Protein AF-A0A401TQG4-F1 (afdb_monomer)

Structure (mmCIF, N/CA/C/O backbone):
data_AF-A0A401TQG4-F1
#
_entry.id   AF-A0A401TQG4-F1
#
loop_
_atom_site.group_PDB
_atom_site.id
_atom_site.type_symbol
_atom_site.label_atom_id
_atom_site.label_alt_id
_atom_site.label_comp_id
_atom_site.label_asym_id
_atom_site.label_entity_id
_atom_site.label_seq_id
_atom_site.pdbx_PDB_ins_code
_atom_site.Cartn_x
_atom_site.Cartn_y
_atom_site.Cartn_z
_atom_site.occupancy
_atom_site.B_iso_or_equiv
_atom_site.auth_seq_id
_atom_site.auth_comp_id
_atom_site.auth_asym_id
_atom_site.auth_atom_id
_atom_site.pdbx_PDB_model_num
ATOM 1 N N . GLN A 1 1 ? 21.052 -11.818 -25.798 1.00 36.41 1 GLN A N 1
ATOM 2 C CA . GLN A 1 1 ? 21.477 -12.499 -24.559 1.00 36.41 1 GLN A CA 1
ATOM 3 C C . GLN A 1 1 ? 20.714 -11.842 -23.419 1.00 36.41 1 GLN A C 1
ATOM 5 O O . GLN A 1 1 ? 20.999 -10.695 -23.109 1.00 36.41 1 GLN A O 1
ATOM 10 N N . LEU A 1 2 ? 19.669 -12.492 -22.906 1.00 36.12 2 LEU A N 1
ATOM 11 C CA . LEU A 1 2 ? 18.897 -11.984 -21.769 1.00 36.12 2 LEU A CA 1
ATOM 12 C C . LEU A 1 2 ? 19.662 -12.353 -20.496 1.00 36.12 2 LEU A C 1
ATOM 14 O O . LEU A 1 2 ? 19.788 -13.532 -20.173 1.00 36.12 2 LEU A O 1
ATOM 18 N N . ARG A 1 3 ? 20.234 -11.351 -19.824 1.00 39.09 3 ARG A N 1
ATOM 19 C CA . ARG A 1 3 ? 20.793 -11.507 -18.481 1.00 39.09 3 ARG A CA 1
ATOM 20 C C . ARG A 1 3 ? 19.608 -11.537 -17.520 1.00 39.09 3 ARG A C 1
ATOM 22 O O . ARG A 1 3 ? 18.982 -10.512 -17.282 1.00 39.09 3 ARG A O 1
ATOM 29 N N . VAL A 1 4 ? 19.266 -12.726 -17.037 1.00 52.34 4 VAL A N 1
ATOM 30 C CA . VAL A 1 4 ? 18.478 -12.864 -15.812 1.00 52.34 4 VAL A CA 1
ATOM 31 C C . VAL A 1 4 ? 19.488 -12.644 -14.699 1.00 52.34 4 VAL A C 1
ATOM 33 O O . VAL A 1 4 ? 20.285 -13.537 -14.407 1.00 52.34 4 VAL A O 1
ATOM 36 N N . ASP A 1 5 ? 19.555 -11.422 -14.174 1.00 51.06 5 ASP A N 1
ATOM 37 C CA . ASP A 1 5 ? 20.369 -11.173 -12.994 1.00 51.06 5 ASP A CA 1
ATOM 38 C C . ASP A 1 5 ? 19.863 -12.096 -11.884 1.00 51.06 5 ASP A C 1
ATOM 40 O O . ASP A 1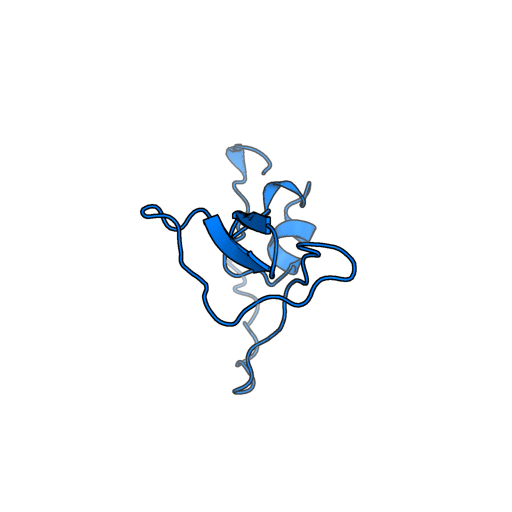 5 ? 18.667 -12.197 -11.609 1.00 51.06 5 ASP A O 1
ATOM 44 N N . SER A 1 6 ? 20.800 -12.875 -11.352 1.00 46.94 6 SER A N 1
ATOM 45 C CA . SER A 1 6 ? 20.555 -13.952 -10.402 1.00 46.94 6 SER A CA 1
ATOM 46 C C . SER A 1 6 ? 19.779 -13.409 -9.205 1.00 46.94 6 SER A C 1
ATOM 48 O O . SER A 1 6 ? 20.350 -12.688 -8.389 1.00 46.94 6 SER A O 1
ATOM 50 N N . VAL A 1 7 ? 18.497 -13.764 -9.090 1.00 58.53 7 VAL A N 1
ATOM 51 C CA . VAL A 1 7 ? 17.708 -13.507 -7.881 1.00 58.53 7 VAL A CA 1
ATOM 52 C C . VAL A 1 7 ? 18.441 -14.193 -6.723 1.00 58.53 7 VAL A C 1
ATOM 54 O O . VAL A 1 7 ? 18.608 -15.419 -6.764 1.00 58.53 7 VAL A O 1
ATOM 57 N N . PRO A 1 8 ? 18.942 -13.454 -5.716 1.00 51.94 8 PRO A N 1
ATOM 58 C CA . PRO A 1 8 ? 19.558 -14.073 -4.556 1.00 51.94 8 PRO A CA 1
ATOM 59 C C . PRO A 1 8 ? 18.531 -15.000 -3.907 1.00 51.94 8 PRO A C 1
ATOM 61 O O . PRO A 1 8 ? 17.372 -14.623 -3.733 1.00 51.94 8 PRO A O 1
ATOM 64 N N . LYS A 1 9 ? 18.945 -16.225 -3.564 1.00 52.06 9 LYS A N 1
ATOM 65 C CA . LYS A 1 9 ? 18.124 -17.158 -2.778 1.00 52.06 9 LYS A CA 1
ATOM 66 C C . LYS A 1 9 ? 17.546 -16.401 -1.573 1.00 52.06 9 LYS A C 1
ATOM 68 O O . LYS A 1 9 ? 18.351 -15.824 -0.836 1.00 52.06 9 LYS A O 1
ATOM 73 N N . PRO A 1 10 ? 16.220 -16.407 -1.337 1.00 59.47 10 PRO A N 1
ATOM 74 C CA . PRO A 1 10 ? 15.682 -15.758 -0.158 1.00 59.47 10 PRO A CA 1
ATOM 75 C C . PRO A 1 10 ? 16.283 -16.456 1.059 1.00 59.47 10 PRO A C 1
ATOM 77 O O . PRO A 1 10 ? 16.230 -17.684 1.176 1.00 59.47 10 PRO A O 1
ATOM 80 N N . SER A 1 11 ? 16.857 -15.681 1.976 1.00 58.41 11 SER A N 1
ATOM 81 C CA . SER A 1 11 ? 16.861 -16.111 3.367 1.00 58.41 11 SER A CA 1
ATOM 82 C C . SER A 1 11 ? 15.408 -16.442 3.727 1.00 58.41 11 SER A C 1
ATOM 84 O O . SER A 1 11 ? 14.481 -15.827 3.206 1.00 58.41 11 SER A O 1
ATOM 86 N N . HIS A 1 12 ? 15.177 -17.448 4.564 1.00 59.06 12 HIS A N 1
ATOM 87 C CA . HIS A 1 12 ? 13.837 -17.922 4.939 1.00 59.06 12 HIS A CA 1
ATOM 88 C C . HIS A 1 12 ? 13.000 -16.893 5.750 1.00 59.06 12 HIS A C 1
ATOM 90 O O . HIS A 1 12 ? 12.130 -17.279 6.525 1.00 59.06 12 HIS A O 1
ATOM 96 N N . ASN A 1 13 ? 13.253 -15.591 5.594 1.00 70.75 13 ASN A N 1
ATOM 97 C CA . ASN A 1 13 ? 12.655 -14.496 6.340 1.00 70.75 13 ASN A CA 1
ATOM 98 C C . ASN A 1 13 ? 11.873 -13.586 5.381 1.00 70.75 13 ASN A C 1
ATOM 100 O O . ASN A 1 13 ? 12.385 -13.197 4.333 1.00 70.75 13 ASN A O 1
ATOM 104 N N . ALA A 1 14 ? 10.641 -13.230 5.748 1.00 80.88 14 ALA A N 1
ATOM 105 C CA . ALA A 1 14 ? 9.865 -12.223 5.031 1.00 80.88 14 ALA A CA 1
ATOM 106 C C . ALA A 1 14 ? 10.563 -10.853 5.110 1.00 80.88 14 ALA A C 1
ATOM 108 O O . ALA A 1 14 ? 11.081 -10.477 6.164 1.00 80.88 14 ALA A O 1
ATOM 109 N N . MET A 1 15 ? 10.570 -10.112 4.002 1.00 85.56 15 MET A N 1
ATOM 110 C CA . MET A 1 15 ? 11.126 -8.762 3.932 1.00 85.56 15 MET A CA 1
ATOM 111 C C . MET A 1 15 ? 9.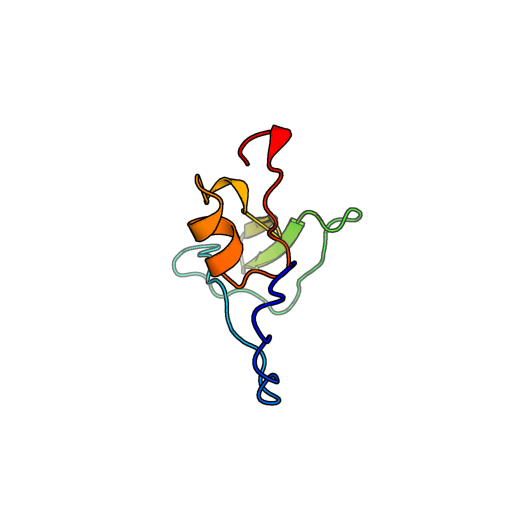998 -7.737 4.064 1.00 85.56 15 MET A C 1
ATOM 113 O O . MET A 1 15 ? 9.029 -7.780 3.311 1.00 85.56 15 MET A O 1
ATOM 117 N N . LEU A 1 16 ? 10.128 -6.815 5.020 1.00 89.75 16 LEU A N 1
ATOM 118 C CA . LEU A 1 16 ? 9.262 -5.641 5.102 1.00 89.75 16 LEU A CA 1
ATOM 119 C C . LEU A 1 16 ? 9.630 -4.685 3.962 1.00 89.75 16 LEU A C 1
ATOM 121 O O . LEU A 1 16 ? 10.761 -4.200 3.930 1.00 89.75 16 LEU A O 1
ATOM 125 N N . TYR A 1 17 ? 8.694 -4.431 3.050 1.00 91.38 17 TYR A N 1
ATOM 126 C CA . TYR A 1 17 ? 8.904 -3.533 1.910 1.00 91.38 17 TYR A CA 1
ATOM 127 C C . TYR A 1 17 ? 8.352 -2.118 2.158 1.00 91.38 17 TYR A C 1
ATOM 129 O O . TYR A 1 17 ? 8.943 -1.150 1.690 1.00 91.38 17 TYR A O 1
ATOM 137 N N . GLU A 1 18 ? 7.280 -1.969 2.948 1.00 90.88 18 GLU A N 1
ATOM 138 C CA . GLU A 1 18 ? 6.659 -0.665 3.218 1.00 90.88 18 GLU A CA 1
ATOM 139 C C . GLU A 1 18 ? 6.039 -0.579 4.625 1.00 90.88 18 GLU A C 1
ATOM 141 O O . GLU A 1 18 ? 5.691 -1.580 5.251 1.00 90.88 18 GLU A O 1
ATOM 146 N N . THR A 1 19 ? 5.914 0.641 5.153 1.00 91.81 19 THR A N 1
ATOM 147 C CA . THR A 1 19 ? 5.141 0.950 6.364 1.00 91.81 19 THR A CA 1
ATOM 148 C C . THR A 1 19 ? 4.233 2.137 6.081 1.00 91.81 19 THR A C 1
ATOM 150 O O . THR A 1 19 ? 4.711 3.232 5.795 1.00 91.81 19 THR A O 1
ATOM 153 N N . VAL A 1 20 ? 2.923 1.929 6.208 1.00 91.00 20 VAL A N 1
ATOM 154 C CA . VAL A 1 20 ? 1.905 2.951 5.947 1.00 91.00 20 VAL A CA 1
ATOM 155 C C . VAL A 1 20 ? 1.301 3.4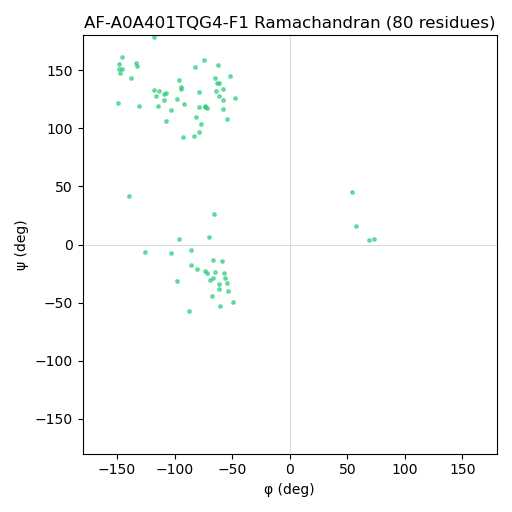25 7.265 1.00 91.00 20 VAL A C 1
ATOM 157 O O . VAL A 1 20 ? 0.877 2.622 8.098 1.00 91.00 20 VAL A O 1
ATOM 160 N N . SER A 1 21 ? 1.243 4.744 7.461 1.00 89.31 21 SER A N 1
ATOM 161 C CA . SER A 1 21 ? 0.531 5.329 8.599 1.00 89.31 21 SER A CA 1
ATOM 162 C C . SER A 1 21 ? -0.970 5.341 8.319 1.00 89.31 21 SER A C 1
ATOM 164 O O . SER A 1 21 ? -1.427 5.976 7.372 1.00 89.31 21 SER A O 1
ATOM 166 N N . VAL A 1 22 ? -1.737 4.628 9.144 1.00 87.50 22 VAL A N 1
ATOM 167 C CA . VAL A 1 22 ? -3.195 4.504 8.995 1.00 87.50 22 VAL A CA 1
ATOM 168 C C . VAL A 1 22 ? -3.895 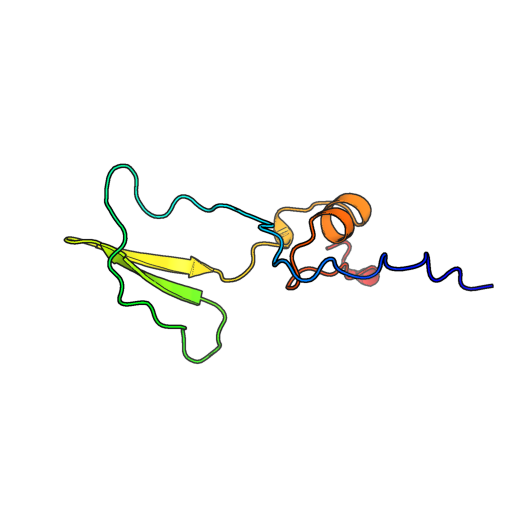5.647 9.726 1.00 87.50 22 VAL A C 1
ATOM 170 O O . VAL A 1 22 ? -4.656 6.406 9.131 1.00 87.50 22 VAL A O 1
ATOM 173 N N . MET A 1 23 ? -3.640 5.771 11.033 1.00 86.56 23 MET A N 1
ATOM 174 C CA . MET A 1 23 ? -4.226 6.785 11.908 1.00 86.56 23 MET A CA 1
ATOM 175 C C . MET A 1 23 ? -3.249 7.145 13.024 1.00 86.56 23 MET A C 1
ATOM 177 O O . MET A 1 23 ? -2.837 6.292 13.809 1.00 86.56 23 MET A O 1
ATOM 181 N N . GLU A 1 24 ? -2.898 8.424 13.110 1.00 85.81 24 GLU A N 1
ATOM 182 C CA . GLU A 1 24 ? -1.915 8.906 14.076 1.00 85.81 24 GLU A CA 1
ATOM 183 C C . GLU A 1 24 ? -2.398 8.714 15.522 1.00 85.81 24 GLU A C 1
ATOM 185 O O . GLU A 1 24 ? -3.543 9.015 15.872 1.00 85.81 24 GLU A O 1
ATOM 190 N N . GLY A 1 25 ? -1.520 8.161 16.362 1.00 86.69 25 GLY A N 1
ATOM 191 C CA . GLY A 1 25 ? -1.765 7.967 17.794 1.00 86.69 25 GLY A CA 1
ATOM 192 C C . GLY A 1 25 ? -2.833 6.929 18.160 1.00 86.69 25 GLY A C 1
ATOM 193 O O . GLY A 1 25 ? -3.127 6.781 19.343 1.00 86.69 25 GLY A O 1
ATOM 194 N N . SER A 1 26 ? -3.414 6.208 17.194 1.00 91.88 26 SER A N 1
ATOM 195 C CA . SER A 1 26 ? -4.482 5.230 17.441 1.00 91.88 26 SER A CA 1
ATOM 196 C C . SER A 1 26 ? -4.013 3.804 17.125 1.00 91.88 26 SER A C 1
ATOM 198 O O . SER A 1 26 ? -3.683 3.527 15.971 1.00 91.88 26 SER A O 1
ATOM 200 N N . PRO A 1 27 ? -3.995 2.878 18.105 1.00 93.94 27 PRO A N 1
ATOM 201 C CA . PRO A 1 27 ? -3.653 1.481 17.852 1.00 93.94 27 PRO A CA 1
ATOM 202 C C . PRO A 1 27 ? -4.636 0.818 16.881 1.00 93.94 27 PRO A C 1
ATOM 204 O O . PRO A 1 27 ? -5.849 1.008 16.991 1.00 93.94 27 PRO A O 1
ATOM 207 N N . ILE A 1 28 ? -4.106 0.005 15.967 1.00 95.12 28 ILE A N 1
ATOM 208 C CA . ILE A 1 28 ? -4.908 -0.804 15.045 1.00 95.12 28 ILE A CA 1
ATOM 209 C C . ILE A 1 28 ? -5.417 -2.044 15.796 1.00 95.12 28 ILE A C 1
ATOM 211 O O . ILE A 1 28 ? -4.653 -2.725 16.486 1.00 95.12 28 ILE A O 1
ATOM 215 N N . LEU A 1 29 ? -6.715 -2.322 15.691 1.00 96.25 29 LEU A N 1
ATOM 216 C CA . LEU A 1 29 ? -7.351 -3.516 16.242 1.00 96.25 29 LEU A CA 1
ATOM 217 C C . LEU A 1 29 ? -6.996 -4.749 15.396 1.00 96.25 29 LEU A C 1
ATOM 219 O O . LEU A 1 29 ? -6.604 -4.638 14.239 1.00 96.25 29 LEU A O 1
ATOM 223 N N . ARG A 1 30 ? -7.121 -5.943 15.985 1.00 96.31 30 ARG A N 1
ATOM 224 C CA . ARG A 1 30 ? -6.710 -7.202 15.334 1.00 96.31 30 ARG A CA 1
ATOM 225 C C . ARG A 1 30 ? -7.551 -7.565 14.117 1.00 96.31 30 ARG A C 1
ATOM 227 O O . ARG A 1 30 ? -7.052 -8.255 13.236 1.00 96.31 30 ARG A O 1
ATOM 234 N N . ASP A 1 31 ? -8.805 -7.134 14.108 1.00 95.38 31 ASP A N 1
ATOM 235 C CA . ASP A 1 31 ? -9.727 -7.436 13.028 1.00 95.38 31 ASP A CA 1
ATOM 236 C C . ASP A 1 31 ? -9.352 -6.602 11.802 1.00 95.38 31 ASP A C 1
ATOM 238 O O . ASP A 1 31 ? -9.340 -5.366 11.832 1.00 95.38 31 ASP A O 1
ATOM 242 N N . MET A 1 32 ? -9.024 -7.315 10.732 1.00 96.88 32 MET A N 1
ATOM 243 C CA . MET A 1 32 ? -8.673 -6.778 9.427 1.00 96.88 32 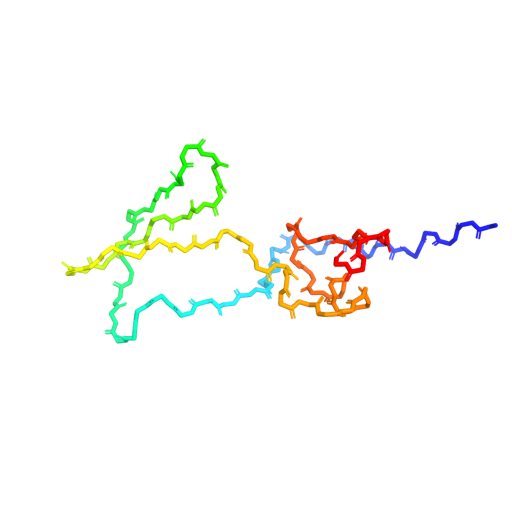MET A CA 1
ATOM 244 C C . MET A 1 32 ? -9.356 -7.640 8.377 1.00 96.88 32 MET A C 1
ATOM 246 O O . MET A 1 32 ? -9.434 -8.858 8.544 1.00 96.88 32 MET A O 1
ATOM 250 N N . ASP A 1 33 ? -9.824 -7.021 7.301 1.00 97.81 33 ASP A N 1
ATOM 251 C CA . ASP A 1 33 ? -10.428 -7.762 6.197 1.00 97.81 33 ASP A CA 1
ATOM 252 C C . ASP A 1 33 ? -10.127 -7.096 4.858 1.00 97.81 33 ASP A C 1
ATOM 254 O O . ASP A 1 33 ? -9.946 -5.877 4.783 1.00 97.81 33 ASP A O 1
ATOM 258 N N . PHE A 1 34 ? -10.068 -7.892 3.798 1.00 98.31 34 PHE A N 1
ATOM 259 C CA . PHE A 1 34 ? -9.884 -7.377 2.447 1.00 98.31 34 PHE A CA 1
ATOM 260 C C . PHE A 1 34 ? -11.215 -6.907 1.859 1.00 98.31 34 PHE A C 1
ATOM 262 O O . PHE A 1 34 ? -12.289 -7.415 2.183 1.00 98.31 34 PHE A O 1
ATOM 269 N N . SER A 1 35 ? -11.156 -5.944 0.942 1.00 98.38 35 SER A N 1
ATOM 270 C CA . SER A 1 35 ? -12.274 -5.715 0.033 1.00 98.38 35 SER A CA 1
ATOM 271 C C . SER A 1 35 ? -12.503 -6.954 -0.846 1.00 98.38 35 SER A C 1
ATOM 273 O O . SER A 1 35 ? -11.563 -7.707 -1.100 1.00 98.38 35 SER A O 1
ATOM 275 N N . PRO A 1 36 ? -13.728 -7.179 -1.361 1.00 98.50 36 PRO A N 1
ATOM 276 C CA . PRO A 1 36 ? -14.026 -8.358 -2.184 1.00 98.50 36 PRO A CA 1
ATOM 277 C C . PRO A 1 36 ? -13.148 -8.517 -3.438 1.00 98.50 36 PRO A C 1
ATOM 279 O O . PRO A 1 36 ? -12.995 -9.623 -3.947 1.00 98.50 36 PRO A O 1
ATOM 282 N N . ASP A 1 37 ? -12.592 -7.415 -3.944 1.00 98.19 37 ASP A N 1
ATOM 283 C CA . ASP A 1 37 ? -11.680 -7.349 -5.092 1.00 98.19 37 ASP A CA 1
ATOM 284 C C . ASP A 1 37 ? -10.189 -7.331 -4.697 1.00 98.19 37 ASP A C 1
ATOM 286 O O . ASP A 1 37 ? -9.321 -7.185 -5.559 1.00 98.19 37 ASP A O 1
ATOM 290 N N . PHE A 1 38 ? -9.888 -7.465 -3.401 1.00 97.50 38 PHE A N 1
ATOM 291 C CA . PHE A 1 38 ? -8.544 -7.440 -2.816 1.00 97.50 38 PHE A CA 1
ATOM 292 C C . PHE A 1 38 ? -7.737 -6.162 -3.094 1.00 97.50 38 PHE A C 1
ATOM 294 O O . PHE A 1 38 ? -6.528 -6.148 -2.892 1.00 97.50 38 PHE A O 1
ATOM 301 N N . GLN A 1 39 ? -8.380 -5.076 -3.533 1.00 98.12 39 GLN A N 1
ATOM 302 C CA . GLN A 1 39 ? -7.697 -3.803 -3.799 1.00 98.12 39 GLN A CA 1
ATOM 303 C C . GLN A 1 39 ? -7.445 -2.991 -2.524 1.00 98.12 39 GLN A C 1
ATOM 305 O O . GLN A 1 39 ? -6.567 -2.129 -2.491 1.00 98.12 39 GLN A O 1
ATOM 310 N N . TYR A 1 40 ? -8.200 -3.266 -1.459 1.00 98.25 40 TYR A N 1
ATOM 311 C CA . TYR A 1 40 ? -8.095 -2.573 -0.184 1.00 98.25 40 TYR A CA 1
ATOM 312 C C . TYR A 1 40 ? -8.060 -3.548 0.988 1.00 98.25 40 TYR A C 1
ATOM 314 O O . TYR A 1 40 ? -8.649 -4.625 0.941 1.00 98.25 40 TYR A O 1
ATOM 322 N N . ILE A 1 41 ? -7.446 -3.106 2.080 1.00 97.69 41 ILE A N 1
ATOM 323 C CA . ILE A 1 41 ? -7.579 -3.692 3.409 1.00 97.69 41 ILE A CA 1
ATOM 324 C C . ILE A 1 41 ? -8.296 -2.701 4.332 1.00 97.69 41 ILE A C 1
ATOM 326 O O . ILE A 1 41 ? -7.987 -1.503 4.372 1.00 97.69 41 ILE A O 1
ATOM 330 N N . TYR A 1 42 ? -9.291 -3.191 5.060 1.00 97.50 42 TYR A N 1
ATOM 331 C CA . TYR A 1 42 ? -10.008 -2.444 6.081 1.00 97.50 42 TYR A CA 1
ATOM 332 C C . TYR A 1 42 ? -9.340 -2.667 7.431 1.00 97.50 42 TYR A C 1
ATOM 334 O O . TYR A 1 42 ? -9.242 -3.795 7.909 1.00 97.50 42 TYR A O 1
ATOM 342 N N . LEU A 1 43 ? -8.889 -1.576 8.045 1.00 96.69 43 LEU A N 1
ATOM 343 C CA . LEU A 1 43 ? -8.204 -1.571 9.332 1.00 96.69 43 LEU A CA 1
ATOM 344 C C . LEU A 1 43 ? -9.038 -0.804 10.347 1.00 96.69 43 LEU A C 1
ATOM 346 O O . LEU A 1 43 ? -9.436 0.341 10.116 1.00 96.69 43 LEU A O 1
ATOM 350 N N . LEU A 1 44 ? -9.300 -1.433 11.485 1.00 95.75 44 LEU A N 1
ATOM 351 C CA . LEU A 1 44 ? -10.122 -0.848 12.534 1.00 95.75 44 LEU A CA 1
ATOM 352 C C . LEU A 1 44 ? -9.245 -0.178 13.594 1.00 95.75 44 LEU A C 1
ATOM 354 O O . LEU A 1 44 ? -8.201 -0.689 13.984 1.00 95.75 44 LEU A O 1
ATOM 358 N N . THR A 1 45 ? -9.702 0.959 14.100 1.00 94.56 45 THR A N 1
ATOM 359 C CA . THR A 1 45 ? -9.283 1.524 15.392 1.00 94.56 45 THR A CA 1
ATOM 360 C C . THR A 1 45 ? -10.507 1.598 16.296 1.00 94.56 45 THR A C 1
ATOM 362 O O . THR A 1 45 ? -11.620 1.311 15.860 1.00 94.56 45 THR A O 1
ATOM 365 N N . GLU A 1 46 ? -10.339 2.050 17.537 1.00 93.56 46 GLU A N 1
ATOM 366 C CA . GLU A 1 46 ? -11.455 2.200 18.480 1.00 93.56 46 GLU A CA 1
ATOM 367 C C . GLU A 1 46 ? -12.612 3.062 17.934 1.00 93.56 46 GLU A C 1
ATOM 369 O O . GLU A 1 46 ? -13.770 2.818 18.260 1.00 93.56 46 GLU A O 1
ATOM 374 N N . ARG A 1 47 ? -12.325 4.081 17.107 1.00 93.62 47 ARG A N 1
ATOM 375 C CA . ARG A 1 47 ? -13.329 5.089 16.701 1.00 93.62 47 ARG A CA 1
ATOM 376 C C . ARG A 1 47 ? -13.496 5.275 15.198 1.00 93.62 47 ARG A C 1
ATOM 378 O O . ARG A 1 47 ? -14.340 6.063 14.778 1.00 93.62 47 ARG A O 1
ATOM 385 N N . LYS A 1 48 ? -12.658 4.638 14.385 1.00 93.69 48 LYS A N 1
ATOM 386 C CA . LYS A 1 48 ? -12.579 4.888 12.942 1.00 93.69 48 LYS A CA 1
ATOM 387 C C . LYS A 1 48 ? -12.187 3.620 12.195 1.00 93.69 48 LYS A C 1
ATOM 389 O O . LYS A 1 48 ? -11.435 2.795 12.712 1.00 93.69 48 LYS A O 1
ATOM 394 N N . VAL A 1 49 ? -12.647 3.534 10.952 1.00 95.12 49 VAL A N 1
ATOM 395 C CA . VAL A 1 49 ? -12.259 2.506 9.983 1.00 95.12 49 VAL A CA 1
ATOM 396 C C . VAL A 1 49 ? -11.402 3.163 8.906 1.00 95.12 49 VAL A C 1
ATOM 398 O O . VAL A 1 49 ? -11.829 4.138 8.288 1.00 95.12 49 VAL A O 1
ATOM 401 N N . GLY A 1 50 ? -10.195 2.646 8.698 1.00 95.06 50 GLY A N 1
ATOM 402 C CA . GLY A 1 50 ? -9.329 3.010 7.582 1.00 95.06 50 GLY A CA 1
ATOM 403 C C . GLY A 1 50 ? -9.526 2.036 6.426 1.00 95.06 50 GLY A C 1
ATOM 404 O O . GLY A 1 50 ? -9.541 0.830 6.643 1.00 95.06 50 GLY A O 1
ATOM 405 N N . ARG A 1 51 ? -9.665 2.550 5.202 1.00 96.69 51 ARG A N 1
ATOM 406 C CA . ARG A 1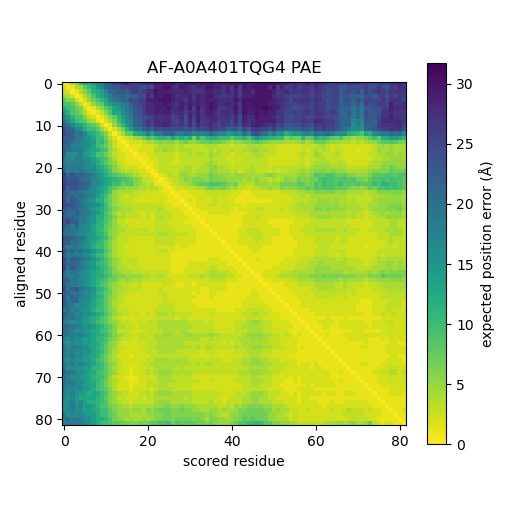 51 ? -9.620 1.754 3.968 1.00 96.69 51 ARG A CA 1
ATOM 407 C C . ARG A 1 51 ? -8.306 2.060 3.261 1.00 96.69 51 ARG A C 1
ATOM 409 O O . ARG A 1 51 ? -8.162 3.154 2.719 1.00 96.69 51 ARG A O 1
ATOM 416 N N . ILE A 1 52 ? -7.369 1.122 3.301 1.00 96.50 52 ILE A N 1
ATOM 417 C CA . ILE A 1 52 ? -5.991 1.316 2.840 1.00 96.50 52 ILE A CA 1
ATOM 418 C C . ILE A 1 52 ? -5.786 0.519 1.551 1.00 96.50 52 ILE A C 1
ATOM 420 O O . ILE A 1 52 ? -6.184 -0.644 1.526 1.00 96.50 52 ILE A O 1
ATOM 424 N N . PRO A 1 53 ? -5.250 1.115 0.472 1.00 97.44 53 PRO A N 1
ATOM 425 C CA . PRO A 1 53 ? -4.948 0.361 -0.739 1.00 97.44 53 PRO A CA 1
ATOM 426 C C . PRO A 1 53 ? -3.854 -0.674 -0.450 1.00 97.44 53 PRO A C 1
ATOM 428 O O . PRO A 1 53 ? -2.956 -0.417 0.351 1.00 97.44 53 PRO A O 1
ATOM 431 N N . VAL A 1 54 ? -3.952 -1.849 -1.069 1.00 97.00 54 VAL A N 1
ATOM 432 C CA . VAL A 1 54 ? -2.966 -2.931 -0.880 1.00 97.00 54 VAL A CA 1
ATOM 433 C C . VAL A 1 54 ? -1.614 -2.583 -1.508 1.00 97.00 54 VAL A C 1
ATOM 435 O O . VAL A 1 54 ? -0.578 -2.986 -0.986 1.00 97.00 54 VAL A O 1
ATOM 438 N N . GLU A 1 55 ? -1.631 -1.801 -2.585 1.00 96.25 55 GLU A N 1
ATOM 439 C CA . GLU A 1 55 ? -0.452 -1.335 -3.310 1.00 96.25 55 GLU A CA 1
ATOM 440 C C . GLU A 1 55 ? -0.549 0.167 -3.596 1.00 96.25 55 GLU A C 1
ATOM 442 O O . GLU A 1 55 ? -1.642 0.741 -3.624 1.00 96.25 55 GLU A O 1
ATOM 447 N N . THR A 1 56 ? 0.601 0.811 -3.791 1.00 96.00 56 THR A N 1
ATOM 448 C CA . THR A 1 56 ? 0.669 2.205 -4.257 1.00 96.00 56 THR A CA 1
ATOM 449 C C . THR A 1 56 ? 1.789 2.414 -5.280 1.00 96.00 56 THR A C 1
ATOM 451 O O . THR A 1 56 ? 2.496 3.416 -5.245 1.00 96.00 56 THR A O 1
ATOM 454 N N . CYS A 1 57 ? 1.964 1.483 -6.215 1.00 96.50 57 CYS A N 1
ATOM 455 C CA . CYS A 1 57 ? 3.052 1.416 -7.192 1.00 96.50 57 CYS A CA 1
ATOM 456 C C . CYS A 1 57 ? 3.192 2.675 -8.057 1.00 96.50 57 CYS A C 1
ATOM 458 O O . CYS A 1 57 ? 4.305 3.048 -8.426 1.00 96.50 57 CYS A O 1
ATOM 460 N N . GLU A 1 58 ? 2.090 3.389 -8.295 1.00 95.56 58 GLU A N 1
ATOM 461 C CA . GLU A 1 58 ? 2.062 4.691 -8.981 1.00 95.56 58 GLU A CA 1
ATOM 462 C C . GLU A 1 58 ? 2.914 5.768 -8.269 1.00 95.56 58 GLU A C 1
ATOM 464 O O . GLU A 1 58 ? 3.249 6.798 -8.855 1.00 95.56 58 GLU A O 1
ATOM 469 N N . GLN A 1 59 ? 3.326 5.540 -7.012 1.00 95.31 59 GLN A N 1
ATOM 470 C CA . GLN A 1 59 ? 4.296 6.390 -6.313 1.00 95.31 59 GLN A CA 1
ATOM 471 C C . GLN A 1 59 ? 5.691 6.366 -6.970 1.00 95.31 59 GLN A C 1
ATOM 473 O O . GLN A 1 59 ? 6.483 7.304 -6.815 1.00 95.31 59 GLN A O 1
ATOM 478 N N . TYR A 1 60 ? 6.020 5.307 -7.718 1.00 96.12 60 TYR A N 1
ATOM 479 C CA . TYR A 1 60 ? 7.326 5.117 -8.338 1.00 96.12 60 TYR A CA 1
ATOM 480 C C . TYR A 1 60 ? 7.355 5.657 -9.768 1.00 96.12 60 TYR A C 1
ATOM 482 O O . TYR A 1 60 ? 7.127 4.938 -10.724 1.00 96.12 60 TYR A O 1
ATOM 490 N N . GLY A 1 61 ? 7.760 6.914 -9.952 1.00 96.50 61 GLY A N 1
ATOM 491 C CA . GLY A 1 61 ? 7.786 7.540 -11.286 1.00 96.50 61 GLY A CA 1
ATOM 492 C C . GLY A 1 61 ? 8.845 7.031 -12.282 1.00 96.50 61 GLY A C 1
ATOM 493 O O . GLY A 1 61 ? 9.028 7.657 -13.325 1.00 96.50 61 GLY A O 1
ATOM 494 N N . THR A 1 62 ? 9.609 5.974 -11.973 1.00 97.31 62 THR A N 1
ATOM 495 C CA . THR A 1 62 ? 10.602 5.396 -12.899 1.00 97.31 62 THR A CA 1
ATOM 496 C C . THR A 1 62 ? 10.742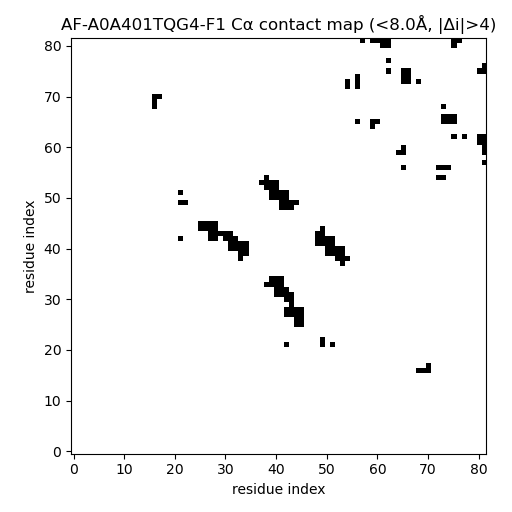 3.882 -12.730 1.00 97.31 62 THR A C 1
ATOM 498 O O . THR A 1 62 ? 10.705 3.373 -11.610 1.00 97.31 62 THR A O 1
ATOM 501 N N . CYS A 1 63 ? 11.036 3.179 -13.832 1.00 97.69 63 CYS A N 1
ATOM 502 C CA . CYS A 1 63 ? 11.276 1.730 -13.840 1.00 97.69 63 CYS A CA 1
ATOM 503 C C . CYS A 1 63 ? 12.275 1.260 -12.771 1.00 97.69 63 CYS A C 1
ATOM 505 O O . CYS A 1 63 ? 11.925 0.365 -12.000 1.00 97.69 63 CYS A O 1
ATOM 507 N N . PRO A 1 64 ? 13.473 1.872 -12.625 1.00 97.50 64 PRO A N 1
ATOM 508 C CA . PRO A 1 64 ? 14.407 1.433 -11.597 1.00 97.50 64 PRO A CA 1
ATOM 509 C C . PRO A 1 64 ? 13.846 1.580 -10.183 1.00 97.50 64 PRO A C 1
ATOM 511 O O . PRO A 1 64 ? 14.073 0.692 -9.376 1.00 97.50 64 PRO A O 1
ATOM 514 N N . LYS A 1 65 ? 13.093 2.653 -9.891 1.00 96.69 65 LYS A N 1
ATOM 515 C CA . LYS A 1 65 ? 12.480 2.858 -8.570 1.00 96.69 65 LYS A CA 1
ATOM 516 C C . LYS A 1 65 ? 11.386 1.82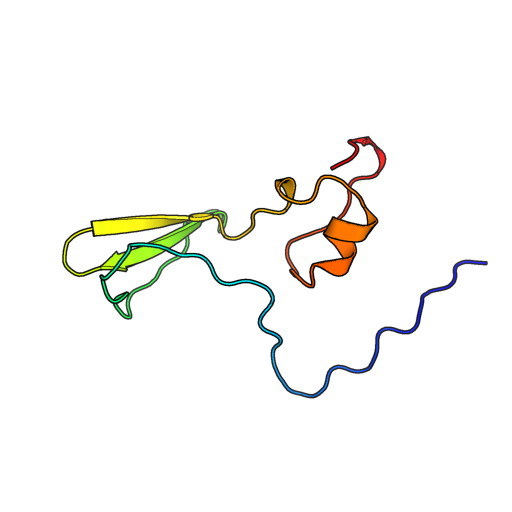8 -8.291 1.00 96.69 65 LYS A C 1
ATOM 518 O O . LYS A 1 65 ? 11.369 1.274 -7.198 1.00 96.69 65 LYS A O 1
ATOM 523 N N . CYS A 1 66 ? 10.526 1.561 -9.277 1.00 97.31 66 CYS A N 1
ATOM 524 C CA . CYS A 1 66 ? 9.446 0.580 -9.171 1.00 97.31 66 CYS A CA 1
ATOM 525 C C . CYS A 1 66 ? 10.010 -0.820 -8.895 1.00 97.31 66 CYS A C 1
ATOM 527 O O . CYS A 1 66 ? 9.670 -1.440 -7.890 1.00 97.31 66 CYS A O 1
ATOM 529 N N . LEU A 1 67 ? 10.961 -1.278 -9.714 1.00 96.38 67 LEU A N 1
ATOM 530 C CA . LEU A 1 67 ? 11.525 -2.625 -9.587 1.00 96.38 67 LEU A CA 1
ATOM 531 C C . LEU A 1 67 ? 12.476 -2.786 -8.391 1.00 96.38 67 LEU A C 1
ATOM 533 O O . LEU A 1 67 ? 12.675 -3.904 -7.923 1.00 96.38 67 LEU A O 1
ATOM 537 N N . SER A 1 68 ? 13.064 -1.698 -7.877 1.00 95.19 68 SER A N 1
ATOM 538 C CA . SER A 1 68 ? 13.897 -1.741 -6.666 1.00 95.19 68 SER A CA 1
ATOM 539 C C . SER A 1 68 ? 13.108 -1.612 -5.361 1.00 95.19 68 SE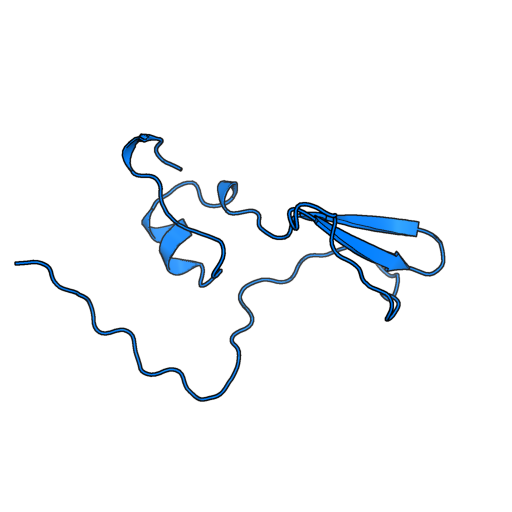R A C 1
ATOM 541 O O . SER A 1 68 ? 13.722 -1.686 -4.300 1.00 95.19 68 SER A O 1
ATOM 543 N N . SER A 1 69 ? 11.792 -1.373 -5.417 1.00 94.69 69 SER A N 1
ATOM 544 C CA . SER A 1 69 ? 10.947 -1.209 -4.222 1.00 94.69 69 SER A CA 1
ATOM 545 C C . SER A 1 69 ? 10.922 -2.462 -3.343 1.00 94.69 69 SER A C 1
ATOM 547 O O . SER A 1 69 ? 10.855 -2.364 -2.121 1.00 94.69 69 SER A O 1
ATOM 549 N N . GLY A 1 70 ? 11.000 -3.641 -3.966 1.00 93.31 70 GLY A N 1
ATOM 550 C CA . GLY A 1 70 ? 10.793 -4.919 -3.290 1.00 93.31 70 GLY A CA 1
ATOM 551 C C . GLY A 1 70 ? 9.327 -5.197 -2.947 1.00 93.31 70 GLY A C 1
ATOM 552 O O . GLY A 1 70 ? 9.058 -6.214 -2.308 1.00 93.31 70 GLY A O 1
ATOM 553 N N . ASP A 1 71 ? 8.398 -4.335 -3.369 1.00 95.50 71 ASP A N 1
ATOM 554 C CA . ASP A 1 71 ? 6.966 -4.571 -3.223 1.00 95.50 71 ASP A CA 1
ATOM 555 C C . ASP A 1 71 ? 6.521 -5.650 -4.230 1.00 95.50 71 ASP A C 1
ATOM 557 O O . ASP A 1 71 ? 6.657 -5.451 -5.442 1.00 95.50 71 ASP A O 1
ATOM 561 N N . PRO A 1 72 ? 5.999 -6.804 -3.769 1.00 94.94 72 PRO A N 1
ATOM 562 C CA . PRO A 1 72 ? 5.579 -7.891 -4.650 1.00 94.94 72 PRO A CA 1
ATOM 563 C C . PRO A 1 72 ? 4.373 -7.549 -5.540 1.00 94.94 72 PRO A C 1
ATOM 565 O O . PRO A 1 72 ? 4.098 -8.301 -6.477 1.00 94.94 72 PRO A O 1
ATOM 568 N N . HIS A 1 73 ? 3.653 -6.459 -5.268 1.00 96.12 73 HIS A N 1
ATOM 569 C CA . HIS A 1 73 ? 2.528 -6.004 -6.087 1.00 96.12 73 HIS A CA 1
ATOM 570 C C . HIS A 1 73 ? 2.979 -5.126 -7.262 1.00 96.12 73 HIS A C 1
ATOM 572 O O . HIS A 1 73 ? 2.228 -4.967 -8.226 1.00 96.12 73 HIS A O 1
ATOM 578 N N . CYS A 1 74 ? 4.200 -4.581 -7.214 1.00 96.75 74 CYS A N 1
ATOM 579 C CA . CYS A 1 74 ? 4.667 -3.598 -8.183 1.00 96.75 74 CYS A CA 1
ATOM 580 C C . CYS A 1 74 ? 5.446 -4.207 -9.348 1.00 96.75 74 CYS A C 1
ATOM 582 O O . CYS A 1 74 ? 6.354 -5.024 -9.192 1.00 96.75 74 CYS A O 1
ATOM 584 N N . GLY A 1 75 ? 5.116 -3.734 -10.549 1.00 96.56 75 GLY A N 1
ATOM 585 C CA . GLY A 1 75 ? 5.816 -4.028 -11.790 1.00 96.56 75 GLY A CA 1
ATOM 586 C C . GLY A 1 75 ? 5.789 -2.815 -12.711 1.00 96.56 75 GLY A C 1
ATOM 587 O O . GLY A 1 75 ? 4.974 -1.918 -12.532 1.00 96.56 75 GLY A O 1
ATOM 588 N N . TRP A 1 76 ? 6.692 -2.785 -13.692 1.00 97.94 76 TRP A N 1
ATOM 589 C CA . TRP A 1 76 ? 6.789 -1.667 -14.630 1.00 97.94 76 TRP A CA 1
ATOM 590 C C . TRP A 1 76 ? 6.171 -2.010 -15.990 1.00 97.94 76 TRP A C 1
ATOM 592 O O . TRP A 1 76 ? 6.679 -2.858 -16.732 1.00 97.94 76 TRP A O 1
ATOM 602 N N . CYS A 1 77 ? 5.108 -1.303 -16.348 1.00 97.69 77 CYS A N 1
ATOM 603 C CA . CYS A 1 77 ? 4.488 -1.282 -17.662 1.00 97.69 77 CYS A CA 1
ATOM 604 C C . CYS A 1 77 ? 5.224 -0.301 -18.593 1.00 97.69 77 CYS A C 1
ATOM 606 O O . CYS A 1 77 ? 4.932 0.892 -18.690 1.00 97.69 77 CYS A O 1
ATOM 608 N N . VAL A 1 78 ? 6.183 -0.833 -19.358 1.00 96.19 78 VAL A N 1
ATOM 609 C CA . VAL A 1 78 ? 7.059 -0.052 -20.257 1.00 96.19 78 VAL A CA 1
ATOM 610 C C . VAL A 1 78 ? 6.290 0.845 -21.234 1.00 96.19 78 VAL A C 1
ATOM 612 O O . VAL A 1 78 ? 6.715 1.971 -21.478 1.00 96.19 78 VAL A O 1
ATOM 615 N N . LEU A 1 79 ? 5.178 0.361 -21.796 1.00 97.38 79 LEU A N 1
ATOM 616 C CA . LEU A 1 79 ? 4.407 1.092 -22.811 1.00 97.38 79 LEU A CA 1
ATOM 617 C C . LEU A 1 79 ? 3.636 2.285 -22.239 1.00 97.38 79 LEU A C 1
ATOM 619 O O . LEU A 1 79 ? 3.337 3.224 -22.971 1.00 97.38 79 LEU A O 1
ATOM 623 N N . GLU A 1 80 ? 3.330 2.246 -20.947 1.00 95.62 80 GLU A N 1
ATOM 624 C CA . GLU A 1 80 ? 2.567 3.285 -20.258 1.00 95.62 80 GLU A CA 1
ATOM 625 C C . GLU A 1 80 ? 3.449 4.199 -19.407 1.00 95.62 80 GLU A C 1
ATOM 627 O O . GLU A 1 80 ? 2.973 5.222 -18.919 1.00 95.62 80 GLU A O 1
ATOM 632 N N . ASN A 1 81 ? 4.735 3.856 -19.269 1.00 93.69 81 ASN A N 1
ATOM 633 C CA . ASN A 1 81 ? 5.690 4.561 -18.422 1.00 93.69 81 ASN A CA 1
ATOM 634 C C . ASN A 1 81 ? 5.190 4.699 -16.967 1.00 93.69 81 ASN A C 1
ATOM 636 O O . ASN A 1 81 ? 5.289 5.780 -16.379 1.00 93.69 81 ASN A O 1
ATOM 640 N N . ARG A 1 82 ? 4.658 3.597 -16.425 1.00 90.38 82 ARG A N 1
ATOM 641 C CA . ARG A 1 82 ? 4.198 3.413 -15.041 1.00 90.38 82 ARG A CA 1
ATOM 642 C C . ARG A 1 82 ? 4.529 2.003 -14.567 1.00 90.38 82 ARG A C 1
ATOM 644 O O . ARG A 1 82 ? 4.602 1.128 -15.456 1.00 90.38 82 ARG A O 1
#

Solvent-accessible surface area (backbone atoms only — not comparable to full-atom values): 5588 Å² total; per-residue (Å²): 134,87,80,75,76,78,76,74,79,76,67,100,64,90,77,86,56,80,86,80,88,85,55,89,98,55,70,74,51,91,64,66,48,65,43,100,83,60,56,28,37,39,42,31,38,97,87,50,78,44,79,40,64,71,69,66,56,85,75,32,86,41,61,70,54,31,66,66,49,68,46,90,84,44,67,68,44,76,93,75,70,69

Organism: Chiloscyllium punctatum (NCBI:txid137246)

InterPro domains:
  IPR001627 Sema domain [PS51004] (1-54)
  IPR002165 Plexin repeat [PF01437] (56-82)
  IPR015943 WD40/YVTN repeat-like-containing domain superfamily [G3DSA:2.130.10.10] (2-58)
  IPR031148 Plexin family [PTHR22625] (6-82)
  IPR036352 Sema domain superfamily [SSF101912] (11-60)

Nearest PDB structures (foldseek):
  6fkn-assembly1_A  TM=9.078E-01  e=9.242E-05  Drosophila melanogaster
  6fkn-assembly2_C  TM=9.078E-01  e=9.242E-05  Drosophila melanogaster
  7vg7-assembly1_A  TM=8.507E-01  e=8.111E-05  Homo sapiens
  3ol2-assembly1_B-2  TM=8.052E-01  e=6.248E-05  Homo sapiens
  7vf3-assembly2_C  TM=7.615E-01  e=1.053E-04  Homo sapiens

Radius of gyration: 16.47 Å; Cα contacts (8 Å, |Δi|>4): 88; chains: 1; bounding box: 36×27×43 Å

Foldseek 3Di:
DDDPPDDPDDDPDDDDLDDDDFDPPFDWDPDKDADPVNQWIWIDTPPDIGTHGPDDLVVQQAQVSQVVSPPPVTHADPVVSD

Sequence (82 aa):
QLRVDSVPKPSHNAMLYETVSVMEGSPILRDMDFSPDFQYIYLLTERKVGRIPVETCEQYGTCPKCLSSGDPHCGWCVLENR

pLDDT: mean 87.9, std 16.52, range [36.12, 98.5]

Mean predicted aligned error: 7.6 Å

Secondary structure (DSSP, 8-state):
------PPPPPSSPPP------STT-PPPS-EEE-TTSSEEEEE-SS-EEEEES--GGG--SHHHHHTS--TT----TTTT-